Protein AF-A0A531JBR4-F1 (afdb_monomer_lite)

Secondary structure (DSSP, 8-state):
-HHHHHHHHTSHHHHHHHHTT--HHHHIIIIITGGGHHHHHHHHHHHHHHHHHHHHHHHHTT-SPPTTS--HHHHHHHHHHT-

Structure (mmCIF, N/CA/C/O backbone):
data_AF-A0A531JBR4-F1
#
_entry.id   AF-A0A531JBR4-F1
#
loop_
_atom_site.group_PDB
_atom_site.id
_atom_site.type_symbol
_atom_site.label_atom_id
_atom_site.label_alt_id
_atom_site.label_comp_id
_atom_site.label_asym_id
_atom_site.label_entity_id
_atom_site.label_seq_id
_atom_site.pdbx_PDB_ins_code
_atom_site.Cartn_x
_atom_site.Cartn_y
_atom_site.Cartn_z
_atom_site.occupancy
_atom_site.B_iso_or_equiv
_atom_site.auth_seq_id
_atom_site.auth_comp_id
_atom_site.auth_asym_id
_atom_site.auth_atom_id
_atom_site.pdbx_PDB_model_num
ATOM 1 N N . VAL A 1 1 ? -8.794 -3.848 0.646 1.00 61.56 1 VAL A N 1
ATOM 2 C CA . VAL A 1 1 ? -8.617 -2.883 1.766 1.00 61.56 1 VAL A CA 1
ATOM 3 C C . VAL A 1 1 ? -9.946 -2.368 2.324 1.00 61.56 1 VAL A C 1
ATOM 5 O O . VAL A 1 1 ? -10.207 -2.605 3.494 1.00 61.56 1 VAL A O 1
ATOM 8 N N . ARG A 1 2 ? -10.827 -1.737 1.525 1.00 70.25 2 ARG A N 1
ATOM 9 C CA . ARG A 1 2 ? -12.112 -1.185 2.020 1.00 70.25 2 ARG A CA 1
ATOM 10 C C . ARG A 1 2 ? -13.029 -2.221 2.701 1.00 70.25 2 ARG A C 1
ATOM 12 O O . ARG A 1 2 ? -13.595 -1.911 3.739 1.00 70.25 2 ARG A O 1
ATOM 19 N N . ALA A 1 3 ? -13.127 -3.440 2.163 1.00 68.50 3 ALA A N 1
ATOM 20 C CA . ALA A 1 3 ? -13.910 -4.529 2.764 1.00 68.50 3 ALA A CA 1
ATOM 21 C C . ALA A 1 3 ? -13.363 -4.970 4.137 1.00 68.50 3 ALA A C 1
ATOM 23 O O . ALA A 1 3 ? -14.118 -5.020 5.099 1.00 68.50 3 ALA A O 1
ATOM 24 N N . ARG A 1 4 ? -12.040 -5.165 4.265 1.00 65.00 4 ARG A N 1
ATOM 25 C CA . ARG A 1 4 ? -11.403 -5.461 5.562 1.00 65.00 4 ARG A CA 1
ATOM 26 C C . ARG A 1 4 ? -11.579 -4.338 6.576 1.00 65.00 4 ARG A C 1
ATOM 28 O O . ARG A 1 4 ? -11.770 -4.621 7.744 1.00 65.00 4 ARG A O 1
ATOM 35 N N . LEU A 1 5 ? -11.541 -3.073 6.150 1.00 65.38 5 LEU A N 1
ATOM 36 C CA . LEU A 1 5 ? -11.817 -1.938 7.037 1.00 65.38 5 LEU A CA 1
ATOM 37 C C . LEU A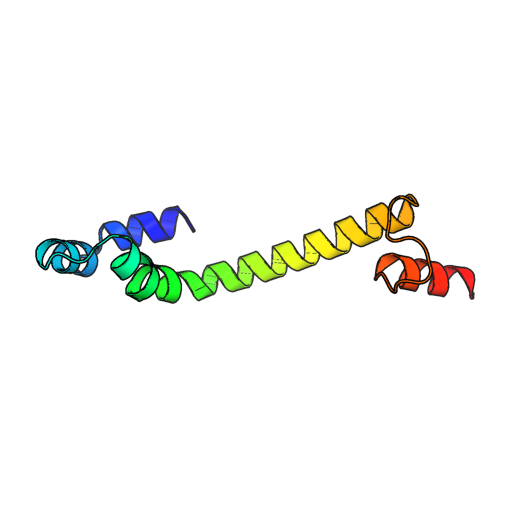 1 5 ? -13.274 -1.918 7.522 1.00 65.38 5 LEU A C 1
ATOM 39 O O . LEU A 1 5 ? -13.511 -1.535 8.663 1.00 65.38 5 LEU A O 1
ATOM 43 N N . LEU A 1 6 ? -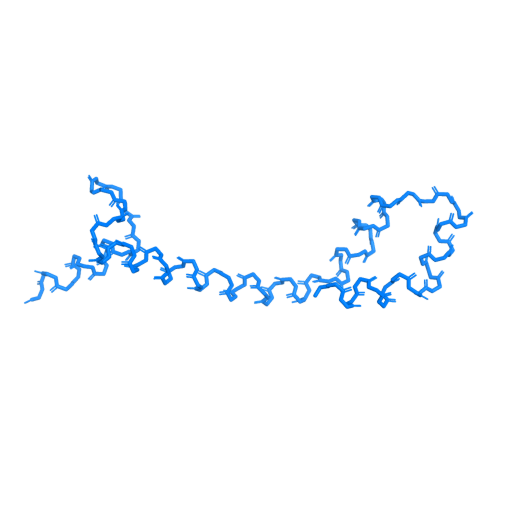14.232 -2.326 6.684 1.00 66.75 6 LEU A N 1
ATOM 44 C CA . LEU A 1 6 ? -15.640 -2.481 7.069 1.00 66.75 6 LEU A CA 1
ATOM 45 C C . LEU A 1 6 ? -15.822 -3.614 8.086 1.00 66.75 6 LEU A C 1
ATOM 47 O O . LEU A 1 6 ? -16.432 -3.374 9.121 1.00 66.75 6 LEU A O 1
ATOM 51 N N . GLU A 1 7 ? -15.208 -4.776 7.853 1.00 69.25 7 GLU A N 1
ATOM 52 C CA . GLU A 1 7 ? -15.159 -5.873 8.834 1.00 69.25 7 GLU A CA 1
ATOM 53 C C . GLU A 1 7 ? -14.510 -5.439 10.150 1.00 69.25 7 GLU A C 1
ATOM 55 O O . GLU A 1 7 ? -15.031 -5.707 11.229 1.00 69.25 7 GLU A O 1
ATOM 60 N N . LEU A 1 8 ? -13.374 -4.737 10.079 1.00 65.44 8 LEU A N 1
ATOM 61 C CA . LEU A 1 8 ? -12.675 -4.269 11.270 1.00 65.44 8 LEU A CA 1
ATOM 62 C C . LEU A 1 8 ? -13.526 -3.267 12.053 1.00 65.44 8 LEU A C 1
ATOM 64 O O . LEU A 1 8 ? -13.488 -3.266 13.277 1.00 65.44 8 LEU A O 1
ATOM 68 N N . ARG A 1 9 ? -14.315 -2.436 11.359 1.00 60.91 9 ARG A N 1
ATOM 69 C CA . ARG A 1 9 ? -15.196 -1.431 11.966 1.00 60.91 9 ARG A CA 1
ATOM 70 C C . ARG A 1 9 ? -16.328 -2.047 12.791 1.00 60.91 9 ARG A C 1
ATOM 72 O O . ARG A 1 9 ? -16.790 -1.383 13.717 1.00 60.91 9 ARG A O 1
ATOM 79 N N . GLU A 1 10 ? -16.769 -3.255 12.447 1.00 64.75 10 GLU A N 1
ATOM 80 C CA . GLU A 1 10 ? -17.848 -3.986 13.132 1.00 64.75 10 GLU A CA 1
ATOM 81 C C . GLU A 1 10 ? -17.351 -4.871 14.280 1.00 64.75 10 GLU A C 1
ATOM 83 O O . GLU A 1 10 ? -18.153 -5.451 15.004 1.00 64.75 10 GLU A O 1
ATOM 88 N N . ARG A 1 11 ? -16.034 -4.959 14.494 1.00 69.81 11 ARG A N 1
ATOM 89 C CA . ARG A 1 11 ? -15.468 -5.727 15.605 1.00 69.81 11 ARG A CA 1
ATOM 90 C C . ARG A 1 11 ? -15.680 -5.018 16.943 1.00 69.81 11 ARG A C 1
ATOM 92 O O . ARG A 1 11 ? -15.465 -3.810 17.065 1.00 69.81 11 ARG A O 1
ATOM 99 N N . ASP A 1 12 ? -15.952 -5.809 17.977 1.00 66.94 12 ASP A N 1
ATOM 100 C CA . ASP A 1 12 ? -16.224 -5.339 19.342 1.00 66.94 12 ASP A CA 1
ATOM 101 C C . ASP A 1 12 ? -15.134 -4.420 19.911 1.00 66.94 12 ASP A C 1
ATOM 103 O O . ASP A 1 12 ? -15.434 -3.459 20.618 1.00 66.94 12 ASP A O 1
ATOM 107 N N . PHE A 1 13 ? -13.863 -4.632 19.548 1.00 70.81 13 PHE A N 1
ATOM 108 C CA . PHE A 1 13 ? -12.766 -3.772 20.003 1.00 70.81 13 PHE A CA 1
ATOM 109 C C . PHE A 1 13 ? -12.840 -2.345 19.441 1.00 70.81 13 PHE A C 1
ATOM 111 O O . PHE A 1 13 ? -12.393 -1.410 20.099 1.00 70.81 13 PHE A O 1
ATOM 118 N N . VAL A 1 14 ? -13.421 -2.142 18.255 1.00 73.31 14 VAL A N 1
ATOM 119 C CA . VAL A 1 14 ? -13.606 -0.808 17.660 1.00 73.31 14 VAL A CA 1
ATOM 120 C C . VAL A 1 14 ? -14.757 -0.062 18.322 1.00 73.31 14 VAL A C 1
ATOM 122 O O . VAL A 1 14 ? -14.681 1.157 18.502 1.0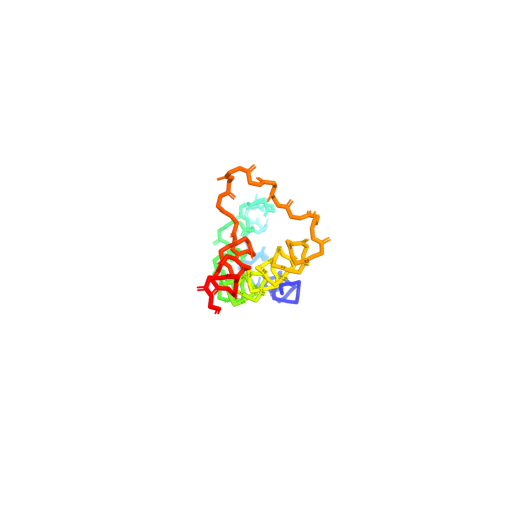0 73.31 14 VAL A O 1
ATOM 125 N N . VAL A 1 15 ? -15.811 -0.789 18.695 1.00 75.19 15 VAL A N 1
ATOM 126 C CA . VAL A 1 15 ? -16.952 -0.253 19.447 1.00 75.19 15 VAL A CA 1
ATOM 127 C C . VAL A 1 15 ? -16.514 0.112 20.867 1.00 75.19 15 VAL A C 1
ATOM 129 O O . VAL A 1 15 ? -16.752 1.237 21.303 1.00 75.19 15 VAL A O 1
ATOM 132 N N . ALA A 1 16 ? -15.776 -0.774 21.541 1.00 75.00 16 ALA A N 1
ATOM 133 C CA . ALA A 1 16 ? -15.216 -0.526 22.868 1.00 75.00 16 ALA A CA 1
ATOM 134 C C . ALA A 1 16 ? -14.208 0.636 22.868 1.00 75.00 16 ALA A C 1
ATOM 136 O O . ALA A 1 16 ? -14.306 1.535 23.700 1.00 75.00 16 ALA A O 1
ATOM 137 N N . ALA A 1 17 ? -13.280 0.681 21.903 1.00 77.19 17 ALA A N 1
ATOM 138 C CA . ALA A 1 17 ? -12.316 1.776 21.786 1.00 77.19 17 ALA A CA 1
ATOM 139 C C . ALA A 1 17 ? -13.002 3.131 21.556 1.00 77.19 17 ALA A C 1
ATOM 141 O O . ALA A 1 17 ? -12.607 4.125 22.163 1.00 77.19 17 ALA A O 1
ATOM 142 N N . ARG A 1 18 ? -14.066 3.180 20.739 1.00 78.44 18 ARG A N 1
ATOM 143 C CA . ARG A 1 18 ? -14.872 4.401 20.582 1.00 78.44 18 ARG A CA 1
ATOM 144 C C . ARG A 1 18 ? -15.652 4.764 21.845 1.00 78.44 18 ARG A C 1
ATOM 146 O O . ARG A 1 18 ? -15.701 5.944 22.175 1.00 78.44 18 ARG A O 1
ATOM 153 N N . GLY A 1 19 ? -16.194 3.785 22.572 1.00 80.44 19 GLY A N 1
ATOM 154 C CA . GLY A 1 19 ? -16.824 4.004 23.881 1.00 80.44 19 GLY A CA 1
ATOM 155 C C . GLY A 1 19 ? -15.862 4.580 24.929 1.00 80.44 19 GLY A C 1
ATOM 156 O O . GLY A 1 19 ? -16.279 5.349 25.787 1.00 80.44 19 GLY A O 1
ATOM 157 N N . MET A 1 20 ? -14.565 4.283 24.804 1.00 82.25 20 MET A N 1
ATOM 158 C CA . MET A 1 20 ? -13.486 4.859 25.619 1.00 82.25 20 MET A CA 1
ATOM 159 C C . MET A 1 20 ? -12.943 6.202 25.087 1.00 82.25 20 MET A C 1
ATOM 161 O O . MET A 1 20 ? -11.967 6.721 25.622 1.00 82.25 20 MET A O 1
ATOM 165 N N . GLY A 1 21 ? -13.541 6.778 24.037 1.00 83.94 21 GLY A N 1
ATOM 166 C CA . GLY A 1 21 ? -13.138 8.076 23.480 1.00 83.94 21 GLY A CA 1
ATOM 167 C C . GLY A 1 21 ? -11.977 8.032 22.478 1.00 83.94 21 GLY A C 1
ATOM 168 O O . GLY A 1 21 ? -11.428 9.079 22.133 1.00 83.94 21 GLY A O 1
ATOM 169 N N . ALA A 1 22 ? -11.584 6.857 21.973 1.00 83.44 22 ALA A N 1
ATOM 170 C CA . ALA A 1 22 ? -10.528 6.767 20.968 1.00 83.44 22 ALA A CA 1
ATOM 171 C C . ALA A 1 22 ? -10.971 7.376 19.623 1.00 83.44 22 ALA A C 1
ATOM 173 O O . ALA A 1 22 ? -11.974 6.974 19.026 1.00 83.44 22 ALA A O 1
ATOM 174 N N . GLY A 1 23 ? -10.182 8.327 19.118 1.00 83.38 23 GLY A N 1
ATOM 175 C CA . GLY A 1 23 ? -10.411 8.965 17.822 1.00 83.38 23 GLY A CA 1
ATOM 176 C C . GLY A 1 23 ? -10.102 8.058 16.624 1.00 83.38 23 GLY A C 1
ATOM 177 O O . GLY A 1 23 ? -9.342 7.091 16.717 1.00 83.38 23 GLY A O 1
ATOM 178 N N . LEU A 1 24 ? -10.642 8.422 15.457 1.00 79.56 24 LEU A N 1
ATOM 179 C CA . LEU A 1 24 ? -10.430 7.707 14.191 1.00 79.56 24 LEU A CA 1
ATOM 180 C C . LEU A 1 24 ? -8.940 7.480 13.840 1.00 79.56 24 LEU A C 1
ATOM 182 O O . LEU A 1 24 ? -8.615 6.365 13.428 1.00 79.56 24 LEU A O 1
ATOM 186 N N . PRO A 1 25 ? -8.018 8.451 14.040 1.00 85.75 25 PRO A N 1
ATOM 187 C CA . PRO A 1 25 ? -6.598 8.232 13.766 1.00 85.75 25 PRO A CA 1
ATOM 188 C C . PRO A 1 25 ? -6.000 7.140 14.659 1.00 85.75 25 PRO A C 1
ATOM 190 O O . PR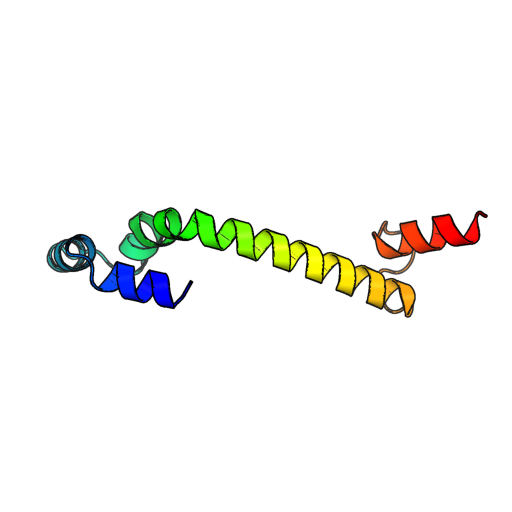O A 1 25 ? -5.332 6.239 14.160 1.00 85.75 25 PRO A O 1
ATOM 193 N N . HIS A 1 26 ? -6.292 7.163 15.964 1.00 86.50 26 HIS A N 1
ATOM 194 C CA . HIS A 1 26 ? -5.803 6.154 16.908 1.00 86.50 26 HIS A CA 1
ATOM 195 C C . HIS A 1 26 ? -6.227 4.751 16.470 1.00 86.50 26 HIS A C 1
ATOM 197 O O . HIS A 1 26 ? -5.419 3.830 16.408 1.00 86.50 26 HIS A O 1
ATOM 203 N N . LEU A 1 27 ? -7.491 4.611 16.086 1.00 82.38 27 LEU A N 1
ATOM 204 C CA . LEU A 1 27 ? -8.083 3.339 15.709 1.00 82.38 27 LEU A CA 1
ATOM 205 C C . LEU A 1 27 ? -7.523 2.807 14.375 1.00 82.38 27 LEU A C 1
ATOM 207 O O . LEU A 1 27 ? -7.224 1.617 14.248 1.00 82.38 27 LEU A O 1
ATOM 211 N N . LEU A 1 28 ? -7.298 3.698 13.404 1.00 82.81 28 LEU A N 1
ATOM 212 C CA . LEU A 1 28 ? -6.668 3.368 12.124 1.00 82.81 28 LEU A CA 1
ATOM 213 C C . LEU A 1 28 ? -5.210 2.935 12.289 1.00 82.81 28 LEU A C 1
ATOM 215 O O . LEU A 1 28 ? -4.850 1.881 11.781 1.00 82.81 28 LEU A O 1
ATOM 219 N N . PHE A 1 29 ? -4.377 3.696 13.001 1.00 87.06 29 PHE A N 1
ATOM 220 C CA . PHE A 1 29 ? -2.946 3.386 13.118 1.00 87.06 29 PHE A CA 1
ATOM 221 C C . PHE A 1 29 ? -2.655 2.230 14.084 1.00 87.06 29 PHE A C 1
ATOM 223 O O . PHE A 1 29 ? -1.754 1.434 13.829 1.00 87.06 29 PHE A O 1
ATOM 230 N N . ARG A 1 30 ? -3.421 2.101 15.175 1.00 84.94 30 ARG A N 1
ATOM 231 C CA . ARG A 1 30 ? -3.212 1.059 16.196 1.00 84.94 30 ARG A CA 1
ATOM 232 C C . ARG A 1 30 ? -3.811 -0.288 15.801 1.00 84.94 30 ARG A C 1
ATOM 234 O O . ARG A 1 30 ? -3.253 -1.319 16.165 1.00 84.94 30 ARG A O 1
ATOM 241 N N . HIS A 1 31 ? -4.940 -0.283 15.091 1.00 81.69 31 HIS A N 1
ATOM 242 C CA . HIS A 1 31 ? -5.694 -1.503 14.795 1.00 81.69 31 HIS A CA 1
ATOM 243 C C . HIS A 1 31 ? -5.901 -1.727 13.297 1.00 81.69 31 HIS A C 1
ATOM 245 O O . HIS A 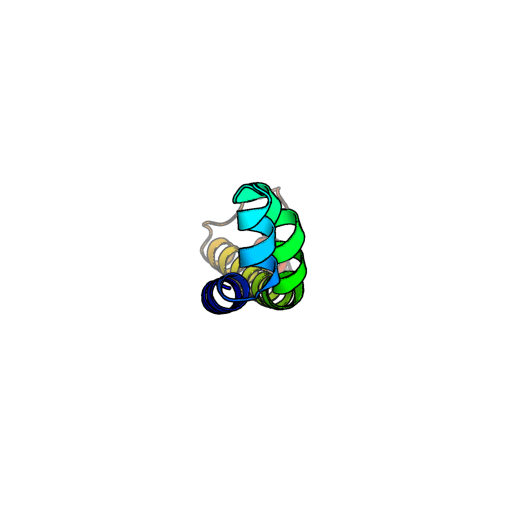1 31 ? -5.663 -2.837 12.832 1.00 81.69 31 HIS A O 1
ATOM 251 N N . GLY A 1 32 ? -6.281 -0.696 12.538 1.00 80.94 32 GLY A N 1
ATOM 252 C CA . GLY A 1 32 ? -6.548 -0.786 11.095 1.00 80.94 32 GLY A CA 1
ATOM 253 C C . GLY A 1 32 ? -5.342 -1.192 10.249 1.00 80.94 32 GLY A C 1
ATOM 254 O O . GLY A 1 32 ? -5.387 -2.183 9.521 1.00 80.94 32 GLY A O 1
ATOM 255 N N . LEU A 1 33 ? -4.264 -0.420 10.365 1.00 83.00 33 LEU A N 1
ATOM 256 C CA . LEU A 1 33 ? -3.026 -0.561 9.600 1.00 83.00 33 LEU A CA 1
ATOM 257 C C . LEU A 1 33 ? -2.331 -1.904 9.862 1.00 83.00 33 LEU A C 1
ATOM 259 O O . LEU A 1 33 ? -2.094 -2.625 8.892 1.00 83.00 33 LEU A O 1
ATOM 263 N N . PRO A 1 34 ? -2.083 -2.310 11.126 1.00 82.94 34 PRO A N 1
ATOM 264 C CA . PRO A 1 34 ? -1.466 -3.603 11.417 1.00 82.94 34 PRO A CA 1
ATOM 265 C C . PRO A 1 34 ? -2.309 -4.785 10.926 1.00 82.94 34 PRO A C 1
ATOM 267 O O . PRO A 1 34 ? -1.760 -5.765 10.439 1.00 82.94 34 PRO A O 1
ATOM 270 N N . ASN A 1 35 ? -3.644 -4.683 10.989 1.00 84.12 35 ASN A N 1
ATOM 271 C CA . ASN A 1 35 ? -4.539 -5.746 10.521 1.00 84.12 35 ASN A CA 1
ATOM 272 C C . ASN A 1 35 ? -4.706 -5.798 9.003 1.00 84.12 35 ASN A C 1
ATOM 274 O O . ASN A 1 35 ? -5.347 -6.723 8.528 1.00 84.12 35 ASN A O 1
ATOM 278 N N . CYS A 1 36 ? -4.223 -4.829 8.229 1.00 83.38 36 CYS A N 1
ATOM 279 C CA . CYS A 1 36 ? -4.351 -4.857 6.766 1.00 83.38 36 CYS A CA 1
ATOM 280 C C . CYS A 1 36 ? -2.997 -4.922 6.055 1.00 83.38 36 CYS A C 1
ATOM 282 O O . CYS A 1 36 ? -2.961 -4.838 4.826 1.00 83.38 36 CYS A O 1
ATOM 284 N N . ILE A 1 37 ? -1.895 -5.027 6.806 1.00 87.38 37 ILE A N 1
ATOM 285 C CA . ILE A 1 37 ? -0.538 -4.958 6.259 1.00 87.38 37 ILE A CA 1
ATOM 286 C C . ILE A 1 37 ? -0.245 -6.113 5.298 1.00 87.38 37 ILE A C 1
ATOM 288 O O . ILE A 1 37 ? 0.383 -5.905 4.270 1.00 87.38 37 ILE A O 1
ATOM 292 N N . ASP A 1 38 ? -0.782 -7.298 5.578 1.00 86.00 38 ASP A N 1
ATOM 293 C CA . ASP A 1 38 ? -0.699 -8.491 4.735 1.00 86.00 38 ASP A CA 1
ATOM 294 C C . ASP A 1 38 ? -1.244 -8.237 3.323 1.00 86.00 38 ASP A C 1
ATOM 296 O O . ASP A 1 38 ? -0.566 -8.469 2.322 1.00 86.00 38 ASP A O 1
ATOM 300 N N . ILE A 1 39 ? -2.450 -7.679 3.238 1.00 86.31 39 ILE A N 1
ATOM 301 C CA . ILE A 1 39 ? -3.094 -7.351 1.964 1.00 86.31 39 ILE A CA 1
ATOM 302 C C . ILE A 1 39 ? -2.394 -6.160 1.300 1.00 86.31 39 ILE A C 1
ATOM 304 O O . ILE A 1 39 ? -2.258 -6.132 0.076 1.00 86.31 39 ILE A O 1
ATOM 308 N N . LEU A 1 40 ? -1.960 -5.171 2.088 1.00 87.75 40 LEU A N 1
ATOM 309 C CA . LEU A 1 40 ? -1.257 -3.995 1.574 1.00 87.75 40 LEU A CA 1
ATOM 310 C C . LEU A 1 40 ? 0.081 -4.364 0.936 1.00 87.75 40 LEU A C 1
ATOM 312 O O . LEU A 1 40 ? 0.397 -3.814 -0.113 1.00 87.75 40 LEU A O 1
ATOM 316 N N . VAL A 1 41 ? 0.831 -5.298 1.521 1.00 91.69 41 VAL A N 1
ATOM 317 C CA . VAL A 1 41 ? 2.117 -5.758 0.980 1.00 91.69 41 VAL A CA 1
ATOM 318 C C . VAL A 1 41 ? 1.918 -6.420 -0.379 1.00 91.69 41 VAL A C 1
ATOM 320 O O . VAL A 1 41 ? 2.548 -6.003 -1.346 1.00 91.69 41 VAL A O 1
ATOM 323 N N . VAL A 1 42 ? 0.988 -7.374 -0.489 1.00 92.69 42 VAL A N 1
ATOM 324 C CA . VAL A 1 42 ? 0.695 -8.046 -1.769 1.00 92.69 42 VAL A CA 1
ATOM 325 C C . VAL A 1 42 ? 0.258 -7.037 -2.831 1.00 92.69 42 VAL A C 1
ATOM 327 O O . VAL A 1 42 ? 0.744 -7.058 -3.962 1.00 92.69 42 VAL A O 1
ATOM 330 N N . TYR A 1 43 ? -0.634 -6.115 -2.462 1.00 91.25 43 TYR A N 1
ATOM 331 C CA . TYR A 1 43 ? -1.082 -5.064 -3.367 1.00 91.25 43 TYR A CA 1
ATOM 332 C C . TYR A 1 43 ? 0.072 -4.152 -3.803 1.00 91.25 43 TYR A C 1
ATOM 334 O O . TYR A 1 43 ? 0.196 -3.857 -4.990 1.00 91.25 43 TYR A O 1
ATOM 342 N N . ALA A 1 44 ? 0.938 -3.738 -2.875 1.00 91.62 44 ALA A N 1
ATOM 343 C CA . ALA A 1 44 ? 2.091 -2.895 -3.171 1.00 91.62 44 ALA A CA 1
ATOM 344 C C . ALA A 1 44 ? 3.050 -3.576 -4.154 1.00 91.62 44 ALA A C 1
ATOM 346 O O . ALA A 1 44 ? 3.489 -2.933 -5.103 1.00 91.62 44 ALA A O 1
ATOM 347 N N . THR A 1 45 ? 3.317 -4.875 -3.997 1.00 93.19 45 THR A N 1
ATOM 348 C CA . THR A 1 45 ? 4.164 -5.629 -4.934 1.00 93.19 45 THR A CA 1
ATOM 349 C C . THR A 1 45 ? 3.607 -5.604 -6.356 1.00 93.19 45 THR A C 1
ATOM 351 O O . THR A 1 45 ? 4.345 -5.341 -7.305 1.00 93.19 45 THR A O 1
ATOM 354 N N . LEU A 1 46 ? 2.298 -5.814 -6.514 1.00 93.88 46 LEU A N 1
ATOM 355 C CA . LEU A 1 46 ? 1.646 -5.744 -7.825 1.00 93.88 46 LEU A CA 1
ATOM 356 C C . LEU A 1 46 ? 1.711 -4.332 -8.423 1.00 93.88 46 LEU A C 1
ATOM 358 O O . LEU A 1 46 ? 1.927 -4.177 -9.623 1.00 93.88 46 LEU A O 1
ATOM 362 N N . GLN A 1 47 ? 1.561 -3.298 -7.592 1.00 90.75 47 GLN A N 1
ATOM 363 C CA . GLN A 1 47 ? 1.674 -1.913 -8.051 1.00 90.75 47 GLN A CA 1
ATOM 364 C C . GLN A 1 47 ? 3.096 -1.551 -8.471 1.00 90.75 47 GLN A C 1
ATOM 366 O O .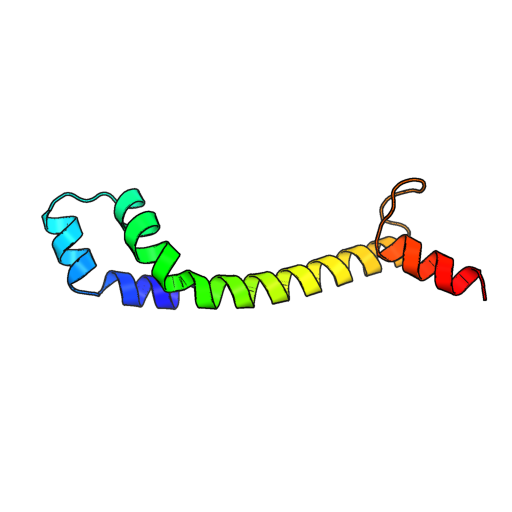 GLN A 1 47 ? 3.268 -0.868 -9.475 1.00 90.75 47 GLN A O 1
ATOM 371 N N . ILE A 1 48 ? 4.108 -2.047 -7.760 1.00 91.25 48 ILE A N 1
ATOM 372 C CA . ILE A 1 48 ? 5.510 -1.870 -8.151 1.00 91.25 48 ILE A CA 1
ATOM 373 C C . ILE A 1 48 ? 5.761 -2.519 -9.516 1.00 91.25 48 ILE A C 1
ATOM 375 O O . ILE A 1 48 ? 6.335 -1.878 -10.390 1.00 91.25 48 ILE A O 1
ATOM 379 N N . ALA A 1 49 ? 5.276 -3.745 -9.740 1.00 88.19 49 ALA A N 1
ATOM 380 C CA . ALA A 1 49 ? 5.410 -4.408 -11.039 1.00 88.19 49 ALA A CA 1
ATOM 381 C C . ALA A 1 49 ? 4.761 -3.595 -12.177 1.00 88.19 49 ALA A C 1
ATOM 383 O O . ALA A 1 49 ? 5.368 -3.405 -13.231 1.00 88.19 49 ALA A O 1
ATOM 384 N N . ASN A 1 50 ? 3.560 -3.055 -11.944 1.00 89.56 50 ASN A N 1
ATOM 385 C CA . ASN A 1 50 ? 2.887 -2.184 -12.909 1.00 89.56 50 ASN A CA 1
ATOM 386 C C . ASN A 1 50 ? 3.643 -0.873 -13.150 1.00 89.56 50 ASN A C 1
ATOM 388 O O . ASN A 1 50 ? 3.733 -0.429 -14.291 1.00 89.56 50 ASN A O 1
ATOM 392 N N . ALA A 1 51 ? 4.193 -0.260 -12.100 1.00 87.38 51 ALA A N 1
ATOM 393 C CA . ALA A 1 51 ? 4.967 0.972 -12.211 1.00 87.38 51 ALA A CA 1
ATOM 394 C C . ALA A 1 51 ? 6.232 0.766 -13.056 1.00 87.38 51 ALA A C 1
ATOM 396 O O . ALA A 1 51 ? 6.497 1.568 -13.948 1.00 87.38 51 ALA A O 1
ATOM 397 N N . ILE A 1 52 ? 6.949 -0.344 -12.845 1.00 85.38 52 ILE A N 1
ATOM 398 C CA . ILE A 1 52 ? 8.125 -0.712 -13.650 1.00 85.38 52 ILE A CA 1
ATOM 399 C C . ILE A 1 52 ? 7.733 -0.894 -15.118 1.00 85.38 52 ILE A C 1
ATOM 401 O O . ILE A 1 52 ? 8.400 -0.368 -16.007 1.00 85.38 52 ILE A O 1
ATOM 405 N N . LEU A 1 53 ? 6.642 -1.617 -15.392 1.00 85.88 53 LEU A N 1
ATOM 406 C CA . LEU A 1 53 ? 6.187 -1.844 -16.764 1.00 85.88 53 LEU A CA 1
ATOM 407 C C . LEU A 1 53 ? 5.777 -0.534 -17.454 1.00 85.88 53 LEU A C 1
ATOM 409 O O . LEU A 1 53 ? 6.087 -0.335 -18.628 1.00 85.88 53 LEU A O 1
ATOM 413 N N . LEU A 1 54 ? 5.113 0.363 -16.723 1.00 86.62 54 LEU A N 1
ATOM 414 C CA . LEU A 1 54 ? 4.733 1.684 -17.213 1.00 86.62 54 LEU A CA 1
ATOM 415 C C . LEU A 1 54 ? 5.971 2.538 -17.527 1.00 86.62 54 LEU A C 1
ATOM 417 O O . LEU A 1 54 ? 6.054 3.107 -18.613 1.00 86.62 54 LEU A O 1
ATOM 421 N N . GLU A 1 55 ? 6.946 2.596 -16.616 1.00 83.12 55 GLU A N 1
ATOM 422 C CA . GLU A 1 55 ? 8.209 3.324 -16.808 1.00 83.12 55 GLU A CA 1
ATOM 423 C C . GLU A 1 55 ? 9.000 2.776 -18.006 1.00 83.12 55 GLU A C 1
ATOM 425 O O . GLU A 1 55 ? 9.492 3.542 -18.842 1.00 83.12 55 GLU A O 1
ATOM 430 N N . ALA A 1 56 ? 9.085 1.448 -18.129 1.00 81.19 56 ALA A N 1
ATOM 431 C CA . ALA A 1 56 ? 9.735 0.781 -19.252 1.00 81.19 56 ALA A CA 1
ATOM 432 C C . ALA A 1 56 ? 9.008 1.059 -20.578 1.00 81.19 56 ALA A C 1
ATOM 434 O O . ALA A 1 56 ? 9.662 1.342 -21.581 1.00 81.19 56 ALA A O 1
ATOM 435 N N . GLY A 1 57 ? 7.671 1.044 -20.583 1.00 82.50 57 GLY A N 1
ATOM 436 C CA . GLY A 1 57 ? 6.858 1.386 -21.751 1.00 82.50 57 GLY A CA 1
ATOM 437 C C . GLY A 1 57 ? 7.032 2.842 -22.191 1.00 82.50 57 GLY A C 1
ATOM 438 O O . GLY A 1 57 ? 7.225 3.108 -23.375 1.00 82.50 57 GLY A O 1
ATOM 439 N N . LEU A 1 58 ? 7.044 3.784 -21.244 1.00 82.12 58 LEU A N 1
ATOM 440 C CA . LEU A 1 58 ? 7.303 5.202 -21.522 1.00 82.12 58 LEU A CA 1
ATOM 441 C C . LEU A 1 58 ? 8.722 5.427 -22.059 1.00 82.12 58 LEU A C 1
ATOM 443 O O . LEU A 1 58 ? 8.900 6.149 -23.039 1.00 82.12 58 LEU A O 1
ATOM 447 N N . SER A 1 59 ? 9.718 4.759 -21.472 1.00 68.94 59 SER A N 1
ATOM 448 C CA . SER A 1 59 ? 11.109 4.796 -21.944 1.00 68.94 59 SER A CA 1
ATOM 449 C C . SER A 1 59 ? 11.269 4.184 -23.337 1.00 68.94 59 SER A C 1
ATOM 451 O O . SER A 1 59 ? 12.018 4.712 -24.154 1.00 68.94 59 SER A O 1
ATOM 453 N N . PHE A 1 60 ? 10.533 3.115 -23.648 1.00 71.19 60 PHE A N 1
ATOM 454 C CA . PHE A 1 60 ? 10.507 2.521 -24.985 1.00 71.19 60 PHE A CA 1
ATOM 455 C C . PHE A 1 60 ? 9.908 3.469 -26.035 1.00 71.19 60 PHE A C 1
ATOM 457 O O . PHE A 1 60 ? 10.412 3.540 -27.152 1.00 71.19 60 PHE A O 1
ATOM 464 N N . LEU A 1 61 ? 8.877 4.239 -25.672 1.00 78.56 61 LEU A N 1
ATOM 465 C CA . LEU A 1 61 ? 8.269 5.261 -26.535 1.00 78.56 61 LEU A CA 1
ATOM 466 C C . LEU A 1 61 ? 9.084 6.568 -26.615 1.00 78.56 61 LEU A C 1
ATOM 468 O O . LEU A 1 61 ? 8.660 7.504 -27.288 1.00 78.56 61 LEU A O 1
ATOM 472 N N . GLY A 1 62 ? 10.231 6.658 -25.929 1.00 69.31 62 GLY A N 1
ATOM 473 C CA . GLY A 1 62 ? 11.078 7.856 -25.904 1.00 69.31 62 GLY A CA 1
ATOM 474 C C . GLY A 1 62 ? 10.562 8.992 -25.010 1.00 69.31 62 GLY A C 1
ATOM 475 O O . GLY A 1 62 ? 11.122 10.083 -25.034 1.00 69.31 62 GLY A O 1
ATOM 476 N N . LEU A 1 63 ? 9.520 8.741 -24.210 1.00 70.81 63 LEU A N 1
ATOM 477 C CA . LEU A 1 63 ? 8.950 9.667 -23.217 1.00 70.81 63 LEU A CA 1
ATOM 478 C C . LEU A 1 63 ? 9.458 9.384 -21.790 1.00 70.81 63 LEU A C 1
ATOM 480 O O . LEU A 1 63 ? 8.911 9.900 -20.817 1.00 70.81 63 LEU A O 1
ATOM 484 N N . GLY A 1 64 ? 10.454 8.507 -21.660 1.00 66.81 64 GLY A N 1
ATOM 485 C CA . GLY A 1 64 ? 11.100 8.185 -20.392 1.00 66.81 64 GLY A CA 1
ATOM 486 C C . GLY A 1 64 ? 12.149 9.215 -19.983 1.00 66.81 64 GLY A C 1
ATOM 487 O O . GLY A 1 64 ? 12.325 10.259 -20.605 1.00 66.81 64 GLY A O 1
ATOM 488 N N . ILE A 1 65 ? 12.864 8.893 -18.912 1.00 63.59 65 ILE A N 1
ATOM 489 C CA . ILE A 1 65 ? 13.917 9.742 -18.351 1.00 63.59 65 ILE A CA 1
ATOM 490 C C . ILE A 1 65 ? 15.022 9.940 -19.401 1.00 63.59 65 ILE A C 1
ATOM 492 O O . ILE A 1 65 ? 15.566 8.966 -19.929 1.00 63.59 65 ILE A O 1
ATOM 496 N N . ALA A 1 66 ? 15.329 11.197 -19.736 1.00 56.00 66 ALA A N 1
ATOM 497 C CA . ALA A 1 66 ? 16.366 11.515 -20.711 1.00 56.00 66 ALA A CA 1
ATOM 498 C C . ALA A 1 66 ? 17.750 11.081 -20.176 1.00 56.00 66 ALA A C 1
ATOM 500 O O . ALA A 1 66 ? 18.025 11.279 -18.989 1.00 56.00 66 ALA A O 1
ATOM 501 N N . PRO A 1 67 ? 18.639 10.504 -21.013 1.00 55.88 67 PRO A N 1
ATOM 502 C CA . PRO A 1 67 ? 20.025 10.231 -20.612 1.00 55.88 67 PRO A CA 1
ATOM 503 C C . PRO A 1 67 ? 20.656 11.518 -20.042 1.00 55.88 67 PRO A C 1
ATOM 505 O O . PRO A 1 67 ? 20.452 12.570 -20.654 1.00 55.88 67 PRO A O 1
ATOM 508 N N . PRO A 1 68 ? 21.383 11.505 -18.901 1.00 59.44 68 PRO A N 1
ATOM 509 C CA . PRO A 1 68 ? 22.245 10.440 -18.367 1.00 59.44 68 PRO A CA 1
ATOM 510 C C . PRO A 1 68 ? 21.699 9.674 -17.143 1.00 59.44 68 PRO A C 1
ATOM 512 O O . PRO A 1 68 ? 22.434 8.881 -16.552 1.00 59.44 68 PRO A O 1
ATOM 515 N N . GLU A 1 69 ? 20.452 9.902 -16.725 1.00 62.38 69 GLU A N 1
ATOM 516 C CA . GLU A 1 69 ? 19.893 9.224 -15.548 1.00 62.38 69 GLU A CA 1
ATOM 517 C C . GLU A 1 69 ? 19.497 7.771 -15.855 1.00 62.38 69 GLU A C 1
ATOM 519 O O . GLU A 1 69 ? 18.909 7.446 -16.892 1.00 62.38 69 GLU A O 1
ATOM 524 N N . ALA A 1 70 ? 19.859 6.871 -14.941 1.00 60.00 70 ALA A N 1
ATOM 525 C CA . ALA A 1 70 ? 19.676 5.438 -15.096 1.00 60.00 70 ALA A CA 1
ATOM 526 C C . ALA A 1 70 ? 18.216 5.036 -14.819 1.00 60.00 70 ALA A C 1
ATOM 528 O O . ALA A 1 70 ? 17.827 4.855 -13.668 1.00 60.00 70 ALA A O 1
ATOM 529 N N . SER A 1 71 ? 17.417 4.879 -15.878 1.00 67.81 71 SER A N 1
ATOM 530 C CA . SER A 1 71 ? 16.069 4.293 -15.818 1.00 67.81 71 SER A CA 1
ATOM 531 C C . SER A 1 71 ? 16.092 2.811 -16.201 1.00 67.81 71 SER A C 1
ATOM 533 O O . SER A 1 71 ? 16.931 2.378 -17.003 1.00 67.81 71 SER A O 1
ATOM 535 N N . TRP A 1 72 ? 15.150 2.020 -15.678 1.00 64.75 72 TRP A N 1
ATOM 536 C CA . TRP A 1 72 ? 15.072 0.581 -15.985 1.00 64.75 72 TRP A CA 1
ATOM 537 C C . TRP A 1 72 ? 14.844 0.335 -17.489 1.00 64.75 72 TRP A C 1
ATOM 539 O O . TRP A 1 72 ? 15.368 -0.623 -18.061 1.00 64.75 72 TRP A O 1
ATOM 549 N N . GLY A 1 73 ? 14.117 1.238 -18.155 1.00 65.12 73 GLY A N 1
ATOM 550 C CA . GLY A 1 73 ? 13.876 1.188 -19.597 1.00 65.12 73 GLY A CA 1
ATOM 551 C C . GLY A 1 73 ? 15.091 1.562 -20.455 1.00 65.12 73 GLY A C 1
ATOM 552 O O . GLY A 1 73 ? 15.343 0.895 -21.461 1.00 65.12 73 GLY A O 1
ATOM 553 N N . ASN A 1 74 ? 15.889 2.562 -20.052 1.00 64.44 74 ASN A N 1
ATOM 554 C CA . ASN A 1 74 ? 17.132 2.897 -20.761 1.00 64.44 74 ASN A CA 1
ATOM 555 C C . ASN A 1 74 ? 18.145 1.749 -20.689 1.00 64.44 74 ASN A C 1
ATOM 557 O O . ASN A 1 74 ? 18.803 1.469 -21.689 1.00 64.44 74 ASN A O 1
ATOM 561 N N . MET A 1 75 ? 18.240 1.046 -19.552 1.00 71.94 75 MET A N 1
ATOM 562 C CA . MET A 1 75 ? 19.136 -0.111 -19.415 1.00 71.94 75 MET A CA 1
ATOM 563 C C . MET A 1 75 ? 18.753 -1.266 -20.353 1.00 71.94 75 MET A C 1
ATOM 565 O O . MET A 1 75 ? 19.626 -1.847 -20.997 1.00 71.94 75 MET A O 1
ATOM 569 N N . LEU A 1 76 ? 17.457 -1.576 -20.482 1.00 67.94 76 LEU A N 1
ATOM 570 C CA . LEU A 1 76 ? 16.962 -2.597 -21.417 1.00 67.94 76 LEU A CA 1
ATOM 571 C C . LEU A 1 76 ? 17.198 -2.215 -22.887 1.00 67.94 76 LEU A C 1
ATOM 573 O O . LEU A 1 76 ? 17.592 -3.068 -23.685 1.00 67.94 76 LEU A O 1
ATOM 577 N N . ASN A 1 77 ? 16.990 -0.944 -23.247 1.00 67.06 77 ASN A N 1
ATOM 578 C CA . ASN A 1 77 ? 17.262 -0.448 -24.599 1.00 67.06 77 ASN A CA 1
ATOM 579 C C . ASN A 1 77 ? 18.763 -0.488 -24.935 1.00 67.06 77 ASN A C 1
ATOM 581 O O . ASN A 1 77 ? 19.121 -0.977 -26.005 1.00 67.06 77 ASN A O 1
ATOM 585 N N . LEU A 1 78 ? 19.632 -0.059 -24.011 1.00 69.06 78 LEU A N 1
ATOM 586 C CA . LEU A 1 78 ? 21.092 -0.153 -24.146 1.00 69.06 78 LEU A CA 1
ATOM 587 C C . LEU A 1 78 ? 21.564 -1.604 -24.315 1.00 69.06 78 LEU A C 1
ATOM 589 O O . LEU A 1 78 ? 22.391 -1.888 -25.180 1.00 69.06 78 LEU A O 1
ATOM 593 N N . ALA A 1 79 ? 21.022 -2.542 -23.532 1.00 67.56 79 ALA A N 1
ATOM 594 C CA . ALA A 1 79 ? 21.361 -3.960 -23.658 1.00 67.56 79 ALA A CA 1
ATOM 595 C C . ALA A 1 79 ? 20.956 -4.542 -25.025 1.00 67.56 79 ALA A C 1
ATOM 597 O O . ALA A 1 79 ? 21.676 -5.376 -25.567 1.00 67.56 79 ALA A O 1
ATOM 598 N N . ARG A 1 80 ? 19.841 -4.080 -25.612 1.00 64.75 80 ARG A N 1
ATOM 599 C CA . ARG A 1 80 ? 19.414 -4.485 -26.961 1.00 64.75 80 ARG A CA 1
ATOM 600 C C . ARG A 1 80 ? 20.266 -3.858 -28.066 1.00 64.75 80 ARG A C 1
ATOM 602 O O . ARG A 1 80 ? 20.495 -4.523 -29.061 1.00 64.75 80 ARG A O 1
ATOM 609 N N . SER A 1 81 ? 20.703 -2.605 -27.925 1.00 65.94 81 SER A N 1
ATOM 610 C CA . SER A 1 81 ? 21.482 -1.911 -28.967 1.00 65.94 81 SER A CA 1
ATOM 611 C C . SER A 1 81 ? 22.961 -2.304 -29.010 1.00 65.94 81 SER A C 1
ATOM 613 O O . SER A 1 81 ? 23.660 -1.916 -29.940 1.00 65.94 81 SER A O 1
ATOM 615 N N . THR A 1 82 ? 23.451 -2.993 -27.976 1.00 62.06 82 THR A N 1
ATOM 616 C CA . THR A 1 82 ? 24.860 -3.413 -27.855 1.00 62.06 82 THR A CA 1
ATOM 617 C C . THR A 1 82 ? 25.099 -4.833 -28.402 1.00 62.06 82 THR A C 1
ATOM 619 O O . THR A 1 82 ? 26.242 -5.282 -28.451 1.00 62.06 82 THR A O 1
ATOM 622 N N . VAL A 1 83 ? 24.041 -5.531 -28.833 1.00 46.44 83 VAL A N 1
ATOM 623 C CA . VAL A 1 83 ? 24.088 -6.807 -29.573 1.00 46.44 83 VAL A CA 1
ATOM 624 C C . VAL A 1 83 ? 23.671 -6.548 -31.013 1.00 46.44 83 VAL A C 1
ATOM 626 O O . VAL A 1 83 ? 24.354 -7.080 -31.914 1.00 46.44 83 VAL A O 1
#

pLDDT: mean 75.98, std 10.81, range [46.44, 93.88]

Foldseek 3Di:
DVVVVVVLCPDPVVVVCVVVVNDPVCCCVVPVCVSCVVVVVVVVVVVVVVVLVVLLVCVVVVNHDDPPDDRPNVVVVVVVVVD

Sequence (83 aa):
VRARLLELRERDFVVAARGMGAGLPHLLFRHGLPNCIDILVVYATLQIANAILLEAGLSFLGLGIAPPEASWGNMLNLARSTV

Radius of gyration: 21.58 Å; chains: 1; bounding box: 43×20×55 Å